Protein AF-A0A970Z7K3-F1 (afdb_monomer)

Secondary structure (DSSP, 8-state):
-EEE-TTT--EEESPPEEPTTS-EE-HHHHHHHHHHHHHIIIIIHHHHHHHHHHHHHHHHHHHHHHHHHHTT-

pLDDT: mean 83.67, std 8.4, range [47.91, 94.25]

Solvent-accessible surface area (backbone atoms only — not comparable to full-atom values): 4053 Å² total; per-residue (Å²): 103,73,48,62,15,75,76,75,72,46,75,45,76,57,84,70,45,69,44,101,86,67,44,38,17,45,74,69,49,47,52,42,49,52,28,25,51,49,17,36,73,73,71,40,45,72,65,22,14,53,52,36,31,53,51,53,51,52,54,50,50,53,50,52,54,50,52,59,56,60,74,71,111

Mean predicted aligned err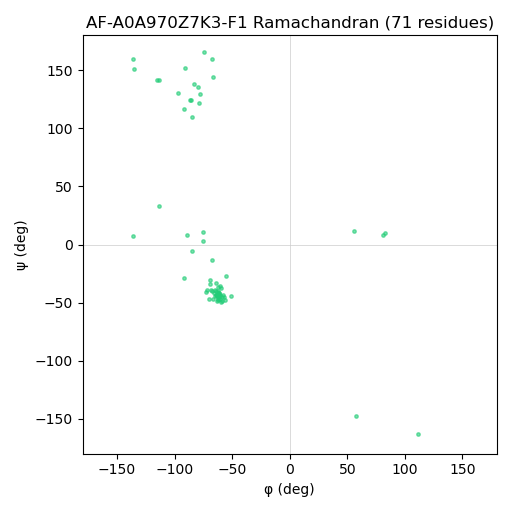or: 7.04 Å

Sequence (73 aa):
MAFTCDGCSRRTSGSPRVSLTGRSLCPTCADGLAAAAAGVITGGGTAGAIATQGWLFRVREARRRRKAAEGRS

Radius of gyration: 14.36 Å; Cα contacts (8 Å, |Δi|>4): 84; chains: 1; bounding box: 32×30×38 Å

Structure (mmCIF, N/CA/C/O backbone):
data_AF-A0A970Z7K3-F1
#
_entry.id   AF-A0A970Z7K3-F1
#
loop_
_atom_site.group_PDB
_atom_site.id
_atom_site.type_symbol
_atom_site.label_atom_id
_atom_site.label_alt_id
_atom_site.label_comp_id
_atom_site.label_asym_id
_atom_site.label_entity_id
_atom_site.label_seq_id
_atom_site.pdbx_PDB_ins_code
_atom_site.Cartn_x
_atom_site.Cartn_y
_atom_site.Cartn_z
_atom_site.occupancy
_atom_site.B_iso_or_equiv
_atom_site.auth_seq_id
_atom_site.auth_comp_id
_atom_site.auth_asym_id
_atom_site.auth_atom_id
_atom_site.pdbx_PDB_model_num
ATOM 1 N N . MET A 1 1 ? -20.150 -8.603 7.010 1.00 75.69 1 MET A N 1
ATOM 2 C CA . MET A 1 1 ? -19.563 -9.631 6.119 1.00 75.69 1 MET A CA 1
ATOM 3 C C . MET A 1 1 ? -18.055 -9.676 6.343 1.00 75.69 1 MET A C 1
ATOM 5 O O . MET A 1 1 ? -17.469 -8.624 6.586 1.00 75.69 1 MET A O 1
ATOM 9 N N . ALA A 1 2 ? -17.447 -10.862 6.337 1.00 86.94 2 ALA A N 1
ATOM 10 C CA . ALA A 1 2 ? -15.998 -11.034 6.457 1.00 86.94 2 ALA A CA 1
ATOM 11 C C . ALA A 1 2 ? -15.445 -11.634 5.161 1.00 86.94 2 ALA A C 1
ATOM 13 O O . ALA A 1 2 ? -16.092 -12.493 4.566 1.00 86.94 2 ALA A O 1
ATOM 14 N N . PHE A 1 3 ? -14.265 -11.190 4.735 1.00 92.06 3 PHE A N 1
ATOM 15 C CA . PHE A 1 3 ? -13.602 -11.637 3.510 1.00 92.06 3 PHE A CA 1
ATOM 16 C C . PHE A 1 3 ? -12.111 -11.885 3.759 1.00 92.06 3 PHE A C 1
ATOM 18 O O . PHE A 1 3 ? -11.536 -11.384 4.729 1.00 92.06 3 PHE A O 1
ATOM 25 N N . THR A 1 4 ? -11.480 -12.666 2.887 1.00 94.19 4 THR A N 1
ATOM 26 C CA . THR A 1 4 ? -10.030 -12.892 2.910 1.00 94.19 4 THR A CA 1
ATOM 27 C C . THR A 1 4 ? -9.365 -11.949 1.919 1.00 94.19 4 THR A C 1
ATOM 29 O O . THR A 1 4 ? -9.809 -11.826 0.783 1.00 94.19 4 THR A O 1
ATOM 32 N N . CYS A 1 5 ? -8.328 -11.242 2.359 1.00 92.94 5 CYS A N 1
ATOM 33 C CA . CYS A 1 5 ? -7.574 -10.336 1.504 1.00 92.94 5 CYS A CA 1
ATOM 34 C C . CYS A 1 5 ? -6.595 -11.115 0.616 1.00 92.94 5 CYS A C 1
ATOM 36 O O . CYS A 1 5 ? -5.667 -11.725 1.139 1.00 92.94 5 CYS A O 1
ATOM 38 N N . ASP A 1 6 ? -6.703 -10.990 -0.705 1.00 92.69 6 ASP A N 1
ATOM 39 C CA . ASP A 1 6 ? -5.804 -11.642 -1.674 1.00 92.69 6 ASP A CA 1
ATOM 40 C C . ASP A 1 6 ? -4.365 -11.103 -1.650 1.00 92.69 6 ASP A C 1
ATOM 42 O O . ASP A 1 6 ? -3.472 -11.668 -2.280 1.00 92.69 6 ASP A O 1
ATOM 46 N N . GLY A 1 7 ? -4.135 -9.965 -0.986 1.00 90.12 7 GLY A N 1
ATOM 47 C CA . GLY A 1 7 ? -2.821 -9.326 -0.898 1.00 90.12 7 GLY A CA 1
ATOM 48 C C . GLY A 1 7 ? -1.991 -9.748 0.315 1.00 90.12 7 GLY A C 1
ATOM 49 O O . GLY A 1 7 ? -0.769 -9.701 0.257 1.00 90.12 7 GLY A O 1
ATOM 50 N N . CYS A 1 8 ? -2.630 -10.127 1.424 1.00 91.62 8 CYS A N 1
ATOM 51 C CA . CYS A 1 8 ? -1.922 -10.515 2.654 1.00 91.62 8 CYS A CA 1
ATOM 52 C C . CYS A 1 8 ? -2.487 -11.770 3.324 1.00 91.62 8 CYS A C 1
ATOM 54 O O . CYS A 1 8 ? -2.111 -12.068 4.455 1.00 91.62 8 CYS A O 1
ATOM 56 N N . S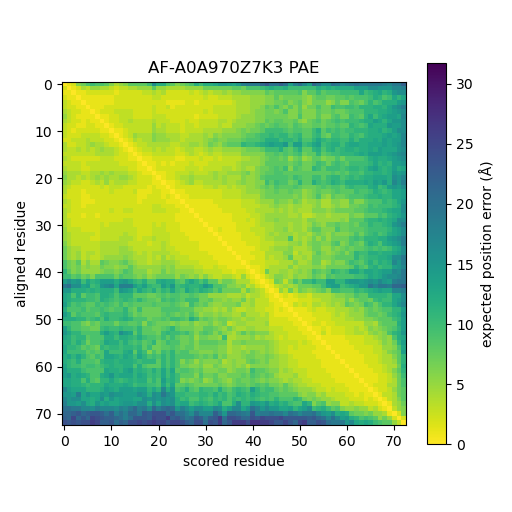ER A 1 9 ? -3.43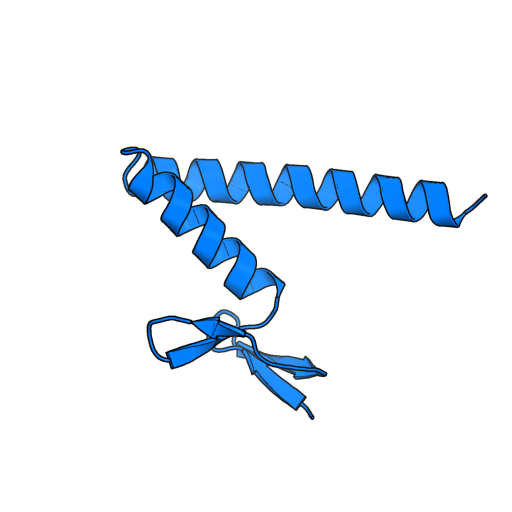0 -12.450 2.670 1.00 93.31 9 SER A N 1
ATOM 57 C CA . SER A 1 9 ? -4.111 -13.668 3.128 1.00 93.31 9 SER A CA 1
ATOM 58 C C . SER A 1 9 ? -4.808 -13.553 4.488 1.00 93.31 9 SER A C 1
ATOM 60 O O . SER A 1 9 ? -5.248 -14.546 5.061 1.00 93.31 9 SER A O 1
ATOM 62 N N . ARG A 1 10 ? -4.949 -12.334 5.022 1.00 92.12 10 ARG A N 1
ATOM 63 C CA . ARG A 1 10 ? -5.624 -12.077 6.297 1.00 92.12 10 ARG A CA 1
ATOM 64 C C . ARG A 1 10 ? -7.128 -11.985 6.101 1.00 92.12 10 ARG A C 1
ATOM 66 O O . ARG A 1 10 ? -7.603 -11.329 5.171 1.00 92.12 10 ARG A O 1
ATOM 73 N N . ARG A 1 11 ? -7.871 -12.586 7.031 1.00 92.69 11 ARG A N 1
ATOM 74 C CA . ARG A 1 11 ? -9.322 -12.431 7.131 1.00 92.69 11 ARG A CA 1
ATOM 75 C C . ARG A 1 11 ? -9.641 -11.088 7.778 1.00 92.69 11 ARG A C 1
ATOM 77 O O . ARG A 1 11 ? -9.086 -10.756 8.820 1.00 92.69 11 ARG A O 1
ATOM 84 N N . THR A 1 12 ? -10.518 -10.313 7.158 1.00 89.81 12 THR A N 1
ATOM 85 C CA . THR A 1 12 ? -10.934 -8.997 7.647 1.00 89.81 12 THR A CA 1
ATOM 86 C C . THR A 1 12 ? -12.444 -8.849 7.538 1.00 89.81 12 THR A C 1
ATOM 88 O O . THR A 1 12 ? -13.089 -9.441 6.673 1.00 89.81 12 THR A O 1
ATOM 91 N N . SER A 1 13 ? -13.022 -8.053 8.428 1.00 88.44 13 SER A N 1
ATOM 92 C CA . SER A 1 13 ? -14.432 -7.673 8.383 1.00 88.44 13 SER A CA 1
ATOM 93 C C . SER A 1 13 ? -14.631 -6.380 7.592 1.00 88.44 13 SER A C 1
ATOM 95 O O . SER A 1 13 ? -13.745 -5.525 7.567 1.00 88.44 13 SER A O 1
ATOM 97 N N . GLY A 1 14 ? -15.808 -6.224 6.984 1.00 86.50 14 GLY A N 1
ATOM 98 C CA . GLY A 1 14 ? -16.213 -5.022 6.249 1.00 86.50 14 GLY A CA 1
ATOM 99 C C . GLY A 1 14 ? -16.331 -5.257 4.744 1.00 86.50 14 GLY A C 1
ATOM 100 O O . GLY A 1 14 ? -16.423 -6.399 4.294 1.00 86.50 14 GLY A O 1
ATOM 101 N N . SER A 1 15 ? -16.349 -4.169 3.975 1.00 89.31 15 SER A N 1
ATOM 102 C CA . SER A 1 15 ? -16.493 -4.220 2.517 1.00 89.31 15 SER A CA 1
ATOM 103 C C . SER A 1 15 ? -15.130 -4.396 1.830 1.00 89.31 15 SER A C 1
ATOM 105 O O . SER A 1 15 ? -14.231 -3.580 2.071 1.00 89.31 15 SER A O 1
ATOM 107 N N . PRO A 1 16 ? -14.947 -5.425 0.981 1.00 90.62 16 PRO A N 1
ATOM 108 C CA . PRO A 1 16 ? -13.724 -5.590 0.203 1.00 90.62 16 PRO A CA 1
ATOM 109 C C . PRO A 1 16 ? -13.566 -4.472 -0.825 1.00 90.62 16 PRO A C 1
ATOM 111 O O . PRO A 1 16 ? -14.539 -4.023 -1.428 1.00 90.62 16 PRO A O 1
ATOM 114 N N . ARG A 1 17 ? -12.322 -4.039 -1.056 1.00 92.69 17 ARG A N 1
ATOM 115 C CA . ARG A 1 17 ? -11.987 -3.213 -2.220 1.00 92.69 17 ARG A CA 1
ATOM 116 C C . ARG A 1 17 ? -11.559 -4.132 -3.350 1.00 92.69 17 ARG A C 1
ATOM 118 O O . ARG A 1 17 ? -10.555 -4.827 -3.214 1.00 92.69 17 ARG A O 1
ATOM 125 N N . VAL A 1 18 ? -12.311 -4.128 -4.441 1.00 92.38 18 VAL A N 1
ATOM 126 C CA . VAL A 1 18 ? -12.008 -4.945 -5.618 1.00 92.38 18 VAL A CA 1
ATOM 127 C C . VAL A 1 18 ? -11.020 -4.188 -6.504 1.00 92.38 18 VAL A C 1
ATOM 129 O O . VAL A 1 18 ? -11.258 -3.031 -6.851 1.00 92.38 18 VAL A O 1
ATOM 132 N N . SER A 1 19 ? -9.879 -4.803 -6.818 1.00 88.25 19 SER A N 1
ATOM 133 C CA . SER A 1 19 ? -8.908 -4.238 -7.762 1.00 88.25 19 SER A CA 1
ATOM 134 C C . SER A 1 19 ? -9.397 -4.370 -9.207 1.00 88.25 19 SER A C 1
ATOM 136 O O . SER A 1 19 ? -10.267 -5.181 -9.510 1.00 88.25 19 SER A O 1
ATOM 138 N N . LEU A 1 20 ? -8.756 -3.646 -10.130 1.00 84.44 20 LEU A N 1
ATOM 139 C CA . LEU A 1 20 ? -8.983 -3.784 -11.579 1.00 84.44 20 LEU A CA 1
ATOM 140 C C . LEU A 1 20 ? -8.785 -5.223 -12.090 1.00 84.44 20 LEU A C 1
ATOM 142 O O . LEU A 1 20 ? -9.387 -5.623 -13.075 1.00 84.44 20 LEU A O 1
ATOM 146 N N . THR A 1 21 ? -7.953 -6.005 -11.404 1.00 87.69 21 THR A N 1
ATOM 147 C CA . THR A 1 21 ? -7.682 -7.418 -11.703 1.00 87.69 21 THR A CA 1
ATOM 148 C C . THR A 1 21 ? -8.633 -8.392 -10.995 1.00 87.69 21 THR A C 1
ATOM 150 O O . THR A 1 21 ? -8.392 -9.593 -11.019 1.00 87.69 21 THR A O 1
ATOM 153 N N . GLY A 1 22 ? -9.684 -7.898 -10.329 1.00 90.75 22 GLY A N 1
ATOM 154 C CA . GLY A 1 22 ? -10.683 -8.721 -9.638 1.00 90.75 22 GLY A CA 1
ATOM 155 C C . GLY A 1 22 ? -10.274 -9.221 -8.247 1.00 90.75 22 GLY A C 1
ATOM 156 O O . GLY A 1 22 ? -10.987 -10.026 -7.657 1.00 90.75 22 GLY A O 1
ATOM 157 N N . ARG A 1 23 ? -9.150 -8.752 -7.690 1.00 91.50 23 ARG A N 1
ATOM 158 C CA . ARG A 1 23 ? -8.669 -9.181 -6.364 1.00 91.50 23 ARG A CA 1
ATOM 159 C C . ARG A 1 23 ? -9.424 -8.454 -5.257 1.00 91.50 23 ARG A C 1
ATOM 161 O O . ARG A 1 23 ? -9.567 -7.232 -5.305 1.00 91.50 23 ARG A O 1
ATOM 168 N N . SER A 1 24 ? -9.830 -9.182 -4.225 1.00 94.25 24 SER A N 1
ATOM 169 C CA . SER A 1 24 ? -10.436 -8.638 -3.011 1.00 94.25 24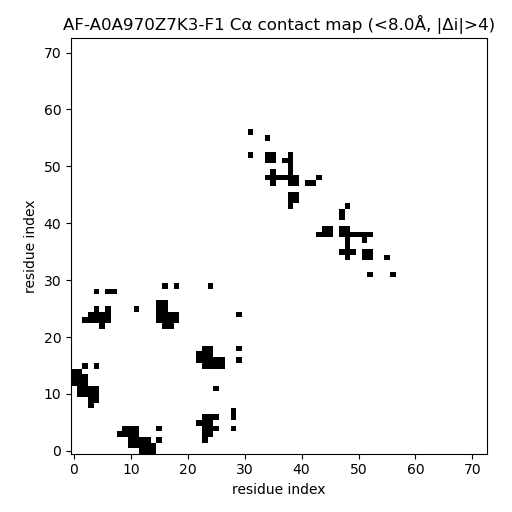 SER A CA 1
ATOM 170 C C . SER A 1 24 ? -9.355 -8.209 -2.028 1.00 94.25 24 SER A C 1
ATOM 172 O O . SER A 1 24 ? -8.653 -9.027 -1.433 1.00 94.25 24 SER A O 1
ATOM 174 N N . LEU A 1 25 ? -9.208 -6.903 -1.828 1.00 93.44 25 LEU A N 1
ATOM 175 C CA . LEU A 1 25 ? -8.158 -6.330 -0.995 1.00 93.44 25 LEU A CA 1
ATOM 176 C C . LEU A 1 25 ? -8.734 -5.660 0.251 1.00 93.44 25 LEU A C 1
ATOM 178 O O . LEU A 1 25 ? -9.756 -4.970 0.219 1.00 93.44 25 LEU A O 1
ATOM 182 N N . CYS A 1 26 ? -8.027 -5.823 1.370 1.00 92.69 26 CYS A N 1
ATOM 183 C CA . CYS A 1 26 ? -8.258 -4.995 2.546 1.00 92.69 26 CYS A CA 1
ATOM 184 C C . CYS A 1 26 ? -7.833 -3.541 2.255 1.00 92.69 26 CYS A C 1
ATOM 186 O O . CYS A 1 26 ? -7.009 -3.317 1.359 1.00 92.69 26 CYS A O 1
ATOM 188 N N . PRO A 1 27 ? -8.333 -2.550 3.019 1.00 89.31 27 PRO A N 1
ATOM 189 C CA . PRO A 1 27 ? -8.033 -1.138 2.782 1.00 89.31 27 PRO A CA 1
ATOM 190 C C . PRO A 1 27 ? -6.533 -0.865 2.663 1.00 89.31 27 PRO A C 1
ATOM 192 O O . PRO A 1 27 ? -6.109 -0.221 1.714 1.00 89.31 27 PRO A O 1
ATOM 195 N N . THR A 1 28 ? -5.726 -1.455 3.550 1.00 87.19 28 THR A N 1
ATOM 196 C CA . THR A 1 28 ? -4.264 -1.314 3.557 1.00 87.19 28 THR A CA 1
ATOM 197 C C . THR A 1 28 ? -3.603 -1.859 2.289 1.00 87.19 28 THR A C 1
ATOM 199 O O . THR A 1 28 ? -2.714 -1.214 1.739 1.00 87.19 28 THR A O 1
ATOM 202 N N . CYS A 1 29 ? -4.015 -3.037 1.809 1.00 88.56 29 CYS A N 1
ATOM 203 C CA . CYS A 1 29 ? -3.435 -3.637 0.604 1.00 88.56 29 CYS A CA 1
ATOM 204 C C . CYS A 1 29 ? -3.869 -2.896 -0.665 1.00 88.56 29 CYS A C 1
ATOM 206 O O . CYS A 1 29 ? -3.043 -2.678 -1.547 1.00 88.56 29 CYS A O 1
ATOM 208 N N . ALA A 1 30 ? -5.130 -2.462 -0.741 1.00 90.06 30 ALA A N 1
ATOM 209 C CA . ALA A 1 30 ? -5.620 -1.640 -1.847 1.00 90.06 30 ALA A CA 1
ATOM 210 C C . ALA A 1 30 ? -4.877 -0.297 -1.917 1.00 90.06 30 ALA A C 1
ATOM 212 O O . ALA A 1 30 ? -4.464 0.152 -2.982 1.00 90.06 30 ALA A O 1
ATOM 213 N N . ASP A 1 31 ? -4.649 0.309 -0.756 1.00 87.81 31 ASP A N 1
ATOM 214 C CA . ASP A 1 31 ? -3.897 1.546 -0.595 1.00 87.81 31 ASP A CA 1
ATOM 215 C C . ASP A 1 31 ? -2.428 1.417 -1.007 1.00 87.81 31 ASP A C 1
ATOM 217 O O . ASP A 1 31 ? -1.880 2.333 -1.624 1.00 87.81 31 ASP A O 1
ATOM 221 N N . GLY A 1 32 ? -1.791 0.293 -0.667 1.00 86.56 32 GLY A N 1
ATOM 222 C CA . GLY A 1 32 ? -0.438 -0.026 -1.110 1.00 86.56 32 GLY A CA 1
ATOM 223 C C . GLY A 1 32 ? -0.369 -0.240 -2.619 1.00 86.56 32 GLY A C 1
ATOM 224 O O . GLY A 1 32 ? 0.550 0.266 -3.258 1.00 86.56 32 GLY A O 1
ATOM 225 N N . LEU A 1 33 ? -1.348 -0.937 -3.200 1.00 86.69 33 LEU A N 1
ATOM 226 C CA . LEU A 1 33 ? -1.424 -1.149 -4.645 1.00 86.69 33 LEU A CA 1
ATOM 227 C C . LEU A 1 33 ? -1.569 0.179 -5.403 1.00 86.69 33 LEU A C 1
ATOM 229 O O . LEU A 1 33 ? -0.848 0.409 -6.369 1.00 86.69 33 LEU A O 1
ATOM 233 N N . ALA A 1 34 ? -2.440 1.078 -4.934 1.00 85.94 34 ALA A N 1
ATOM 234 C CA . ALA A 1 34 ? -2.612 2.402 -5.532 1.00 85.94 34 ALA A CA 1
ATOM 235 C C . ALA A 1 34 ? -1.330 3.250 -5.450 1.00 85.94 34 ALA A C 1
ATOM 237 O O . ALA A 1 34 ? -0.971 3.924 -6.410 1.00 85.94 34 ALA A O 1
ATOM 238 N N . ALA A 1 35 ? -0.614 3.184 -4.324 1.00 81.56 35 ALA A N 1
ATOM 239 C CA . ALA A 1 35 ? 0.660 3.878 -4.144 1.00 81.56 35 ALA A CA 1
ATOM 240 C C . ALA A 1 35 ? 1.751 3.362 -5.097 1.00 81.56 35 ALA A C 1
ATOM 242 O O . ALA A 1 35 ? 2.467 4.158 -5.700 1.00 81.56 35 ALA A O 1
ATOM 243 N N . ALA A 1 36 ? 1.855 2.039 -5.260 1.00 81.94 36 ALA A N 1
ATOM 244 C CA . ALA A 1 36 ? 2.783 1.429 -6.209 1.00 81.94 36 ALA A CA 1
ATOM 245 C C . ALA A 1 36 ? 2.453 1.846 -7.646 1.00 81.94 36 ALA A C 1
ATOM 247 O O . ALA A 1 36 ? 3.338 2.282 -8.376 1.00 81.94 36 ALA A O 1
ATOM 248 N N . ALA A 1 37 ? 1.173 1.769 -8.025 1.00 82.88 37 ALA A N 1
ATOM 249 C CA . ALA A 1 37 ? 0.708 2.187 -9.341 1.00 82.88 37 ALA A CA 1
ATOM 250 C C . ALA A 1 37 ? 1.035 3.662 -9.610 1.00 82.88 37 ALA A C 1
ATOM 252 O O . ALA A 1 37 ? 1.553 3.976 -10.675 1.00 82.88 37 ALA A O 1
ATOM 253 N N . ALA A 1 38 ? 0.820 4.549 -8.634 1.00 80.94 38 ALA A N 1
ATOM 254 C CA . ALA A 1 38 ? 1.186 5.958 -8.757 1.00 80.94 38 ALA A CA 1
ATOM 255 C C . ALA A 1 38 ? 2.688 6.144 -9.029 1.00 80.94 38 ALA A C 1
ATOM 257 O O . ALA A 1 38 ? 3.039 6.876 -9.947 1.00 80.94 38 ALA A O 1
ATOM 258 N N . GLY A 1 39 ? 3.563 5.438 -8.301 1.00 76.56 39 GLY A N 1
ATOM 259 C CA . GLY A 1 39 ? 5.015 5.513 -8.512 1.00 76.56 39 GLY A CA 1
ATOM 260 C C . GLY A 1 39 ? 5.471 5.002 -9.886 1.00 76.56 39 GLY A C 1
ATOM 261 O O . GLY A 1 39 ? 6.411 5.545 -10.470 1.00 76.56 39 GLY A O 1
ATOM 262 N N . VAL A 1 40 ? 4.780 3.994 -10.432 1.00 83.00 40 VAL A N 1
ATOM 263 C CA . VAL A 1 40 ? 5.010 3.519 -11.808 1.00 83.00 40 VAL A CA 1
ATOM 264 C C . VAL A 1 40 ? 4.529 4.552 -12.827 1.00 83.00 40 VAL A C 1
ATOM 266 O O . VAL A 1 40 ? 5.272 4.881 -13.748 1.00 83.00 40 VAL A O 1
ATOM 269 N N . ILE A 1 41 ? 3.316 5.089 -12.652 1.00 84.75 41 ILE A N 1
ATOM 270 C CA . ILE A 1 41 ? 2.701 6.066 -13.566 1.00 84.75 41 ILE A CA 1
ATOM 271 C C . ILE A 1 41 ? 3.540 7.346 -13.660 1.00 84.75 41 ILE A C 1
ATOM 273 O O . ILE A 1 41 ? 3.668 7.908 -14.742 1.00 84.75 41 ILE A O 1
ATOM 277 N N . THR A 1 42 ? 4.175 7.783 -12.569 1.00 83.88 42 THR A N 1
ATOM 278 C CA . THR A 1 42 ? 5.077 8.950 -12.572 1.00 83.88 42 THR A CA 1
ATOM 279 C C . THR A 1 42 ? 6.447 8.679 -13.208 1.00 83.88 42 THR A C 1
ATOM 281 O O . THR A 1 42 ? 7.355 9.492 -13.067 1.00 83.88 42 THR A O 1
ATOM 284 N N . GLY A 1 43 ? 6.631 7.539 -13.881 1.00 77.06 43 GLY A N 1
ATOM 285 C CA . GLY A 1 43 ? 7.854 7.208 -14.615 1.00 77.06 43 GLY A CA 1
ATOM 286 C C . GLY A 1 43 ? 8.985 6.631 -13.760 1.00 77.06 43 GLY A C 1
ATOM 287 O O . GLY A 1 43 ? 10.098 6.478 -14.251 1.00 77.06 43 GLY A O 1
ATOM 288 N N . GLY A 1 44 ? 8.733 6.282 -12.494 1.00 74.31 44 GLY A N 1
ATOM 289 C CA . GLY A 1 44 ? 9.773 5.781 -11.588 1.00 74.31 44 GLY A CA 1
ATOM 290 C C . GLY A 1 44 ? 10.045 4.274 -11.684 1.00 74.31 44 GLY A C 1
ATOM 291 O O . GLY A 1 44 ? 10.948 3.769 -11.014 1.00 74.31 44 GLY A O 1
ATOM 292 N N . GLY A 1 45 ? 9.267 3.529 -12.476 1.00 81.00 45 GLY A N 1
ATOM 293 C CA . GLY A 1 45 ? 9.391 2.073 -12.579 1.00 81.00 45 GLY A CA 1
ATOM 294 C C . GLY A 1 45 ? 9.226 1.366 -11.225 1.00 81.00 45 GLY A C 1
ATOM 295 O O . GLY A 1 45 ? 8.491 1.823 -10.347 1.00 81.00 45 GLY A O 1
ATOM 296 N N . THR A 1 46 ? 9.916 0.240 -11.031 1.00 80.12 46 THR A N 1
ATOM 297 C CA . THR A 1 46 ? 9.861 -0.540 -9.779 1.00 80.12 46 THR A CA 1
ATOM 298 C C . 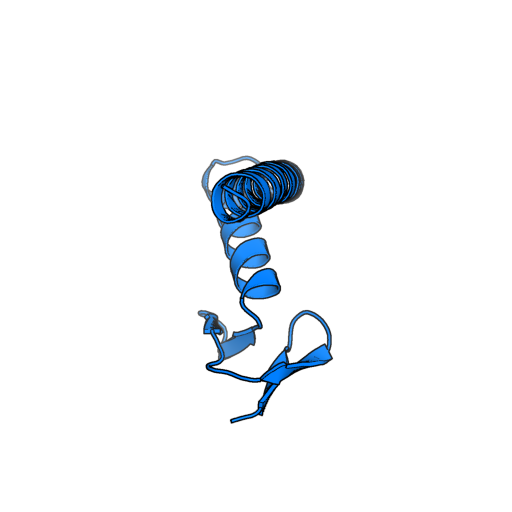THR A 1 46 ? 10.435 0.223 -8.584 1.00 80.12 46 THR A C 1
ATOM 300 O O . THR A 1 46 ? 9.865 0.176 -7.495 1.00 80.12 46 THR A O 1
ATOM 303 N N . ALA A 1 47 ? 11.520 0.976 -8.783 1.00 77.88 47 ALA A N 1
ATOM 304 C CA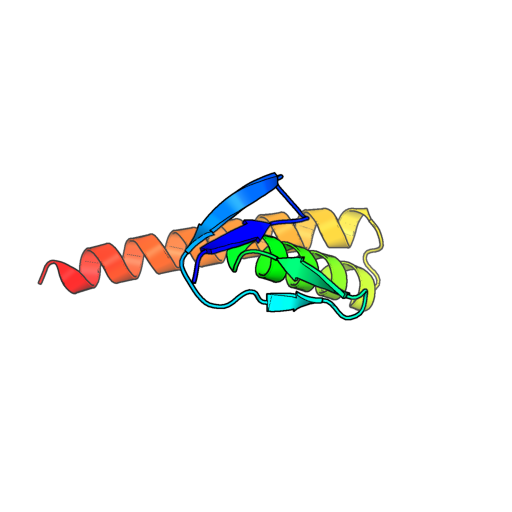 . ALA A 1 47 ? 12.121 1.808 -7.742 1.00 77.88 47 ALA A CA 1
ATOM 305 C C . ALA A 1 47 ? 11.162 2.919 -7.283 1.00 77.88 47 ALA A C 1
ATOM 307 O O . ALA A 1 47 ? 10.972 3.122 -6.083 1.00 77.88 47 ALA A O 1
ATOM 308 N N . GLY A 1 48 ? 10.490 3.576 -8.232 1.00 73.75 48 GLY A N 1
ATOM 309 C CA . GLY A 1 48 ? 9.442 4.558 -7.962 1.00 73.75 48 GLY A CA 1
ATOM 310 C C . GLY A 1 48 ? 8.263 3.954 -7.213 1.00 73.75 48 GLY A C 1
ATOM 311 O O . GLY A 1 48 ? 7.809 4.528 -6.229 1.00 73.75 48 GLY A O 1
ATOM 312 N N . ALA A 1 49 ? 7.816 2.757 -7.600 1.00 75.19 49 ALA A N 1
ATOM 313 C CA . ALA A 1 49 ? 6.748 2.053 -6.894 1.00 75.19 49 ALA A CA 1
ATOM 314 C C . ALA A 1 49 ? 7.082 1.841 -5.405 1.00 75.19 49 ALA A C 1
ATOM 316 O O . ALA A 1 49 ? 6.265 2.157 -4.538 1.00 75.19 49 ALA A O 1
ATOM 317 N N . ILE A 1 50 ? 8.295 1.363 -5.103 1.00 79.44 50 ILE A N 1
ATOM 318 C CA . ILE A 1 50 ? 8.755 1.108 -3.729 1.00 79.44 50 ILE A CA 1
ATOM 319 C C . ILE A 1 50 ? 8.882 2.422 -2.947 1.00 79.44 50 ILE A C 1
ATOM 321 O O . ILE A 1 50 ? 8.380 2.525 -1.823 1.00 79.44 50 ILE A O 1
ATOM 325 N N . ALA A 1 51 ? 9.509 3.441 -3.542 1.00 78.44 51 ALA A N 1
ATOM 326 C CA . ALA A 1 51 ? 9.698 4.744 -2.910 1.00 78.44 51 ALA A CA 1
ATOM 327 C C . ALA A 1 51 ? 8.353 5.410 -2.574 1.00 78.44 51 ALA A C 1
ATOM 329 O O . ALA A 1 51 ? 8.135 5.852 -1.441 1.00 78.44 51 ALA A O 1
ATOM 330 N N . THR A 1 52 ? 7.411 5.415 -3.521 1.00 79.25 52 THR A N 1
ATOM 331 C CA . THR A 1 52 ? 6.078 5.994 -3.333 1.00 79.25 52 THR A CA 1
ATOM 332 C C . THR A 1 52 ? 5.253 5.198 -2.322 1.00 79.25 52 THR A C 1
ATOM 334 O O . THR A 1 52 ? 4.591 5.806 -1.478 1.00 79.25 52 THR A O 1
ATOM 337 N N . GLN A 1 53 ? 5.323 3.860 -2.328 1.00 78.38 53 GLN A N 1
ATOM 338 C CA . GLN A 1 53 ? 4.690 3.027 -1.296 1.00 78.38 53 GLN A CA 1
ATOM 339 C C . GLN A 1 53 ? 5.212 3.348 0.107 1.00 78.38 53 GLN A C 1
ATOM 341 O O . GLN A 1 53 ? 4.413 3.555 1.026 1.00 78.38 53 GLN A O 1
ATOM 346 N N . GLY A 1 54 ? 6.536 3.419 0.275 1.00 79.00 54 GLY A N 1
ATOM 347 C CA . GLY A 1 54 ? 7.166 3.727 1.557 1.00 79.00 54 GLY A CA 1
ATOM 348 C C . GLY A 1 54 ? 6.783 5.115 2.071 1.00 79.00 54 GLY A C 1
ATOM 349 O O . GLY A 1 54 ? 6.390 5.268 3.231 1.00 79.00 54 GLY A O 1
ATOM 350 N N . TRP A 1 55 ? 6.815 6.121 1.196 1.00 81.69 55 TRP A N 1
ATOM 351 C CA . TRP A 1 55 ? 6.417 7.484 1.542 1.00 81.69 55 TRP A CA 1
ATOM 352 C C . TRP A 1 55 ? 4.937 7.570 1.948 1.00 81.69 55 TRP A C 1
ATOM 354 O O . TRP A 1 55 ? 4.618 8.093 3.019 1.00 81.69 55 TRP A O 1
ATOM 364 N N 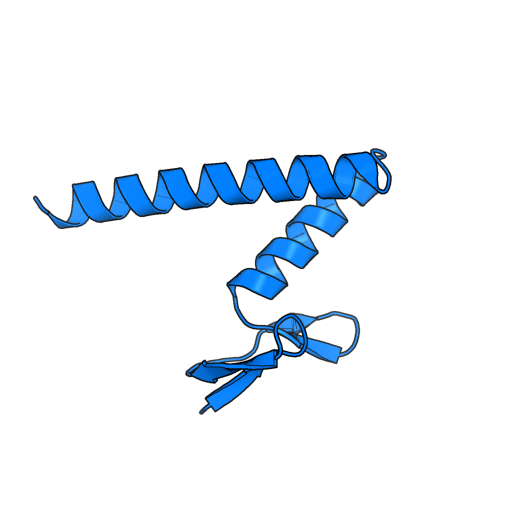. LEU A 1 56 ? 4.022 6.981 1.166 1.00 80.75 56 LEU A N 1
ATOM 365 C CA . LEU A 1 56 ? 2.587 6.975 1.487 1.00 80.75 56 LEU A CA 1
ATOM 366 C C . LEU A 1 56 ? 2.283 6.242 2.796 1.00 80.75 56 LEU A C 1
ATOM 368 O O . LEU A 1 56 ? 1.405 6.677 3.548 1.00 80.75 56 LEU A O 1
ATOM 372 N N . PHE A 1 57 ? 3.006 5.160 3.094 1.00 82.19 57 PHE A N 1
ATOM 373 C CA . PHE A 1 57 ? 2.888 4.462 4.371 1.00 82.19 57 PHE A CA 1
ATOM 374 C C . PHE A 1 57 ? 3.224 5.393 5.545 1.00 82.19 57 PHE A C 1
ATOM 376 O O . PHE A 1 57 ? 2.414 5.537 6.466 1.00 82.19 57 PHE A O 1
ATOM 383 N N . ARG A 1 58 ? 4.361 6.101 5.473 1.00 83.75 58 ARG A N 1
ATOM 384 C CA . ARG A 1 58 ? 4.805 7.045 6.513 1.00 83.75 58 ARG A CA 1
ATOM 385 C C . ARG A 1 58 ? 3.846 8.221 6.681 1.00 83.75 58 ARG A C 1
ATOM 387 O O . AR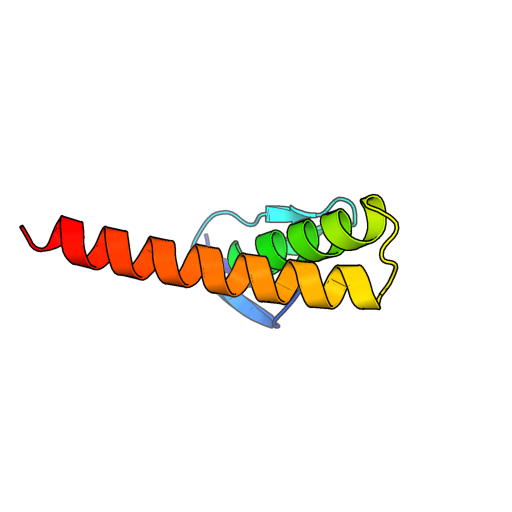G A 1 58 ? 3.476 8.545 7.807 1.00 83.75 58 ARG A O 1
ATOM 394 N N . VAL A 1 59 ? 3.377 8.813 5.581 1.00 84.06 59 VAL A N 1
ATOM 395 C CA . VAL A 1 59 ? 2.403 9.919 5.612 1.00 84.06 59 VAL A CA 1
ATOM 396 C C . VAL A 1 59 ? 1.093 9.487 6.269 1.00 84.06 59 VAL A C 1
ATOM 398 O O . VAL A 1 59 ? 0.523 10.224 7.077 1.00 84.06 59 VAL A O 1
ATOM 401 N N . ARG A 1 60 ? 0.591 8.290 5.948 1.00 81.81 60 ARG A N 1
ATOM 402 C CA . ARG A 1 60 ? -0.640 7.757 6.550 1.00 81.81 60 ARG A CA 1
ATOM 403 C C . ARG A 1 60 ? -0.463 7.432 8.022 1.00 81.81 60 ARG A C 1
ATOM 405 O O . ARG A 1 60 ? -1.373 7.686 8.807 1.00 81.81 60 ARG A O 1
ATOM 412 N N . GLU A 1 61 ? 0.685 6.892 8.407 1.00 84.12 61 GLU A N 1
ATOM 413 C CA . GLU A 1 61 ? 0.983 6.628 9.808 1.00 84.12 61 GLU A CA 1
ATOM 414 C C . GLU A 1 61 ? 1.069 7.919 10.625 1.00 84.12 61 GLU A C 1
ATOM 416 O O . GLU A 1 61 ? 0.419 8.014 11.665 1.00 84.12 61 GLU A O 1
ATOM 421 N N . ALA A 1 62 ? 1.745 8.947 10.109 1.00 84.12 62 ALA A N 1
ATOM 422 C CA . ALA A 1 62 ? 1.745 10.273 10.718 1.00 84.12 62 ALA A CA 1
ATOM 423 C C . ALA A 1 62 ? 0.316 10.826 10.856 1.00 84.12 62 ALA A C 1
ATOM 425 O O . ALA A 1 62 ? -0.068 11.285 11.929 1.00 84.12 62 ALA A O 1
ATOM 426 N N . ARG A 1 63 ? -0.522 10.703 9.815 1.00 86.06 63 ARG A N 1
ATOM 427 C CA . ARG A 1 63 ? -1.931 11.133 9.865 1.00 86.06 63 ARG A CA 1
ATOM 428 C C . ARG A 1 63 ? -2.746 10.388 10.926 1.00 86.06 63 ARG A C 1
ATOM 430 O O . ARG A 1 63 ? -3.542 11.012 11.621 1.00 86.06 63 ARG A O 1
ATOM 437 N N . ARG A 1 64 ? -2.553 9.072 11.062 1.00 83.88 64 ARG A N 1
ATOM 438 C CA . ARG A 1 64 ? -3.214 8.261 12.099 1.00 83.88 64 ARG A CA 1
ATOM 439 C C . ARG A 1 64 ? -2.802 8.698 13.502 1.00 83.88 64 ARG A C 1
ATOM 441 O O . ARG A 1 64 ? -3.670 8.855 14.350 1.00 83.88 64 ARG A O 1
ATOM 448 N N . ARG A 1 65 ? -1.507 8.949 13.722 1.00 85.19 65 ARG A N 1
ATOM 449 C CA . ARG A 1 65 ? -0.989 9.454 15.003 1.00 85.19 65 ARG A CA 1
ATOM 450 C C . ARG A 1 65 ? -1.575 10.824 15.353 1.00 85.19 65 ARG A C 1
ATOM 452 O O . ARG A 1 65 ? -1.976 11.020 16.491 1.00 85.19 65 ARG A O 1
ATOM 459 N N . ARG A 1 66 ? -1.698 11.731 14.374 1.00 85.00 66 ARG A N 1
ATOM 460 C CA . ARG A 1 66 ? -2.332 13.050 14.574 1.00 85.00 66 ARG A CA 1
ATOM 461 C C . ARG A 1 66 ? -3.807 12.930 14.957 1.00 85.00 66 ARG A C 1
ATOM 463 O O . ARG A 1 66 ? -4.194 13.463 15.985 1.00 85.00 66 ARG A O 1
ATOM 470 N N . LYS A 1 67 ? -4.589 12.128 14.223 1.00 79.38 67 LYS A N 1
ATOM 471 C CA . LYS A 1 67 ? -5.999 11.877 14.569 1.00 79.38 67 LYS A CA 1
ATOM 472 C C . LYS A 1 67 ? -6.178 11.241 15.950 1.00 79.38 67 LYS A C 1
ATOM 474 O O . LYS A 1 67 ? -7.133 11.561 16.643 1.00 79.38 67 LYS A O 1
ATOM 479 N N . ALA A 1 68 ? -5.281 10.338 16.349 1.00 77.50 68 ALA A N 1
ATOM 480 C CA . ALA A 1 68 ? -5.314 9.730 17.680 1.00 77.50 68 ALA A CA 1
ATOM 481 C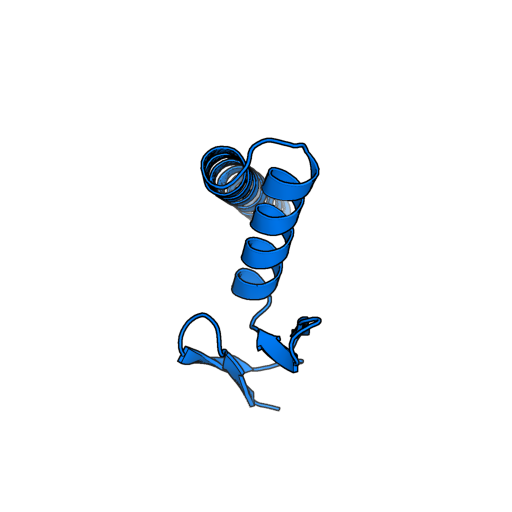 C . ALA A 1 68 ? -4.968 10.731 18.798 1.00 77.50 68 ALA A C 1
ATOM 483 O O . ALA A 1 68 ? -5.472 10.589 19.907 1.00 77.50 68 ALA A O 1
ATOM 484 N N . ALA A 1 69 ? -4.125 11.727 18.508 1.00 74.69 69 ALA A N 1
ATOM 485 C CA . ALA A 1 69 ? -3.846 12.828 19.424 1.00 74.69 69 ALA A CA 1
ATOM 486 C C . ALA A 1 69 ? -5.032 13.806 19.517 1.00 74.69 69 ALA A C 1
ATOM 488 O O . ALA A 1 69 ? -5.385 14.209 20.617 1.00 74.69 69 ALA A O 1
ATOM 489 N N . GLU A 1 70 ? -5.687 14.125 18.394 1.00 71.25 70 GLU A N 1
ATOM 490 C CA . GLU A 1 70 ? -6.869 15.007 18.355 1.00 71.25 70 GLU A CA 1
ATOM 491 C C . GLU A 1 70 ? -8.120 14.380 18.988 1.00 71.25 70 GLU A C 1
ATOM 493 O O . GLU A 1 70 ? -8.900 15.084 19.611 1.00 71.25 70 GLU A O 1
ATOM 498 N N . GLY A 1 71 ? -8.316 13.061 18.886 1.00 59.91 71 GLY A N 1
ATOM 499 C CA . GLY A 1 71 ? -9.430 12.362 19.547 1.00 59.91 71 GLY A CA 1
ATOM 500 C C . GLY A 1 71 ? -9.256 12.157 21.059 1.00 59.91 71 GLY A C 1
ATOM 501 O O . GLY A 1 71 ? -10.082 11.491 21.678 1.00 59.91 71 GLY A O 1
ATOM 502 N N . ARG A 1 72 ? -8.163 12.666 21.642 1.00 55.75 72 ARG A N 1
ATOM 503 C CA . ARG A 1 72 ? -7.855 12.643 23.081 1.00 55.75 72 ARG A CA 1
ATOM 504 C C . ARG A 1 72 ? -7.874 14.070 23.661 1.00 55.75 72 ARG A C 1
ATOM 506 O O . ARG A 1 72 ? -7.075 14.392 24.537 1.00 55.75 72 ARG A O 1
ATOM 513 N N . SER A 1 73 ? -8.726 14.944 23.134 1.00 47.91 73 SER A N 1
ATOM 514 C CA . SER A 1 73 ? -8.992 16.294 23.653 1.00 47.91 73 SER A CA 1
ATOM 515 C C . SER A 1 73 ? -10.486 16.504 23.811 1.00 47.91 73 SER A C 1
ATOM 517 O O . SER A 1 73 ? -11.234 15.987 22.951 1.00 47.91 73 SER A O 1
#

Foldseek 3Di:
DWDAFPQPRDIDDDAFDQDPVRGTHDPLRVQLVVQLVVLVVVVNNNNRSVVSSVVSVVVVVVVVVVVVVVVVD